Protein AF-A0A932MWQ6-F1 (afdb_monomer_lite)

Sequence (132 aa):
MLLFFGTRSKGADVENLLRYGAKAPSAIFEAGQTWRLFAANLLHRDPLHLAFNMLFLVNVGGTLENAYRTRDFLLIIVASALSTTLLSALMSDAPSVGASGIVLGLFGAASLFGQKYKDILPNRLKRYLLWV

pLDDT: mean 88.17, std 15.32, range [32.69, 98.38]

Structure (mmCIF, N/CA/C/O backbone):
data_AF-A0A932MWQ6-F1
#
_entry.id   AF-A0A932MWQ6-F1
#
loop_
_atom_site.group_PDB
_atom_site.id
_atom_site.type_symbol
_atom_site.label_atom_id
_atom_site.label_alt_id
_atom_site.label_comp_id
_atom_site.label_asym_id
_atom_site.label_entity_id
_atom_site.label_seq_id
_atom_site.pdbx_PDB_ins_code
_atom_site.Cartn_x
_atom_site.Cartn_y
_atom_site.Cartn_z
_atom_site.occupancy
_atom_site.B_iso_or_equiv
_atom_site.auth_seq_id
_atom_site.auth_comp_id
_atom_site.auth_asym_id
_atom_site.auth_atom_id
_atom_site.pdbx_PDB_model_num
ATOM 1 N N . MET A 1 1 ? -1.371 -17.337 -4.913 1.00 32.69 1 MET A N 1
ATOM 2 C CA . MET A 1 1 ? 0.004 -17.565 -5.405 1.00 32.69 1 MET A CA 1
ATOM 3 C C . MET A 1 1 ? 0.850 -16.378 -4.966 1.00 32.69 1 MET A C 1
ATOM 5 O O . MET A 1 1 ? 0.763 -15.327 -5.580 1.00 32.69 1 MET A O 1
ATOM 9 N N . LEU A 1 2 ? 1.551 -16.500 -3.835 1.00 35.81 2 LEU A N 1
ATOM 10 C CA . LEU A 1 2 ? 2.475 -15.480 -3.324 1.00 35.81 2 LEU A CA 1
ATOM 11 C C . LEU A 1 2 ? 3.882 -15.921 -3.733 1.00 35.81 2 LEU A C 1
ATOM 13 O O . LEU A 1 2 ? 4.340 -16.974 -3.294 1.00 35.81 2 LEU A O 1
ATOM 17 N N . LEU A 1 3 ? 4.520 -15.177 -4.634 1.00 42.28 3 LEU A N 1
ATOM 18 C CA . LEU A 1 3 ? 5.858 -15.493 -5.127 1.00 42.28 3 LEU A CA 1
ATOM 19 C C . LEU A 1 3 ? 6.896 -14.748 -4.283 1.00 42.28 3 LEU A C 1
ATOM 21 O O . LEU A 1 3 ? 6.940 -13.520 -4.292 1.00 42.28 3 LEU A O 1
ATOM 25 N N . PHE A 1 4 ? 7.710 -15.507 -3.552 1.00 48.72 4 PHE A N 1
ATOM 26 C CA . PHE A 1 4 ? 8.919 -15.031 -2.885 1.00 48.72 4 PHE A CA 1
ATOM 27 C C . PHE A 1 4 ? 10.122 -15.329 -3.771 1.00 48.72 4 PHE A C 1
ATOM 29 O O . PHE A 1 4 ? 10.242 -16.457 -4.245 1.00 48.72 4 PHE A O 1
ATOM 36 N N . PHE A 1 5 ? 11.056 -14.388 -3.902 1.00 53.12 5 PHE A N 1
ATOM 37 C CA . PHE A 1 5 ? 12.391 -14.694 -4.411 1.00 53.12 5 PHE A CA 1
ATOM 38 C C . PHE A 1 5 ? 13.430 -13.940 -3.594 1.00 53.12 5 PHE A C 1
ATOM 40 O O . PHE A 1 5 ? 13.434 -12.716 -3.546 1.00 53.12 5 PHE A O 1
ATOM 47 N N . GLY A 1 6 ? 14.268 -14.701 -2.899 1.00 40.75 6 GLY A N 1
ATOM 48 C CA . GLY A 1 6 ? 15.483 -14.213 -2.277 1.00 40.75 6 GLY A CA 1
ATOM 49 C C . GLY A 1 6 ? 16.669 -15.003 -2.816 1.00 40.75 6 GLY A C 1
ATOM 50 O O . GLY A 1 6 ? 16.567 -16.216 -2.981 1.00 40.75 6 GLY A O 1
ATOM 51 N N . THR A 1 7 ? 17.774 -14.276 -2.999 1.00 51.28 7 THR A N 1
ATOM 52 C CA . THR A 1 7 ? 19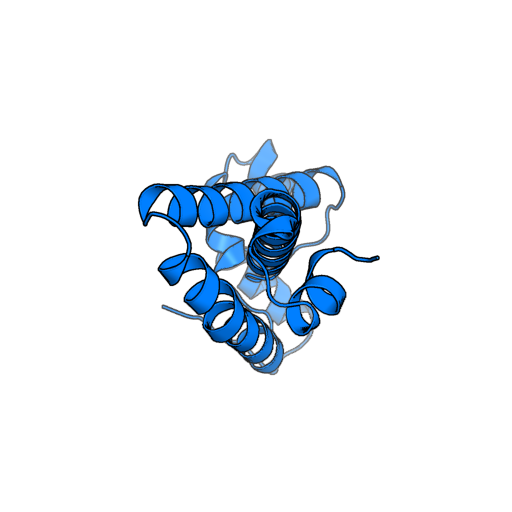.165 -14.716 -3.215 1.00 51.28 7 THR A CA 1
ATOM 53 C C . THR A 1 7 ? 19.609 -15.033 -4.654 1.00 51.28 7 THR A C 1
ATOM 55 O O . THR A 1 7 ? 20.082 -16.122 -4.960 1.00 51.28 7 THR A O 1
ATOM 58 N N . ARG A 1 8 ? 19.627 -14.018 -5.533 1.00 46.69 8 ARG A N 1
ATOM 59 C CA . ARG A 1 8 ? 20.681 -13.841 -6.563 1.00 46.69 8 ARG A CA 1
ATOM 60 C C . ARG A 1 8 ? 20.821 -12.352 -6.913 1.00 46.69 8 ARG A C 1
ATOM 62 O O . ARG A 1 8 ? 20.163 -11.531 -6.298 1.00 46.69 8 ARG A O 1
ATOM 69 N N . SER A 1 9 ? 21.798 -11.977 -7.746 1.00 51.03 9 SER A N 1
ATOM 70 C CA . SER A 1 9 ? 22.243 -10.578 -7.921 1.00 51.03 9 SER A CA 1
ATOM 71 C C . SER A 1 9 ? 21.081 -9.575 -8.048 1.00 51.03 9 SER A C 1
ATOM 73 O O . SER A 1 9 ? 20.079 -9.863 -8.699 1.00 51.03 9 SER A O 1
ATOM 75 N N . LYS A 1 10 ? 21.235 -8.369 -7.473 1.00 57.12 10 LYS A N 1
ATOM 76 C CA . LYS A 1 10 ? 20.199 -7.310 -7.470 1.00 57.12 10 LYS A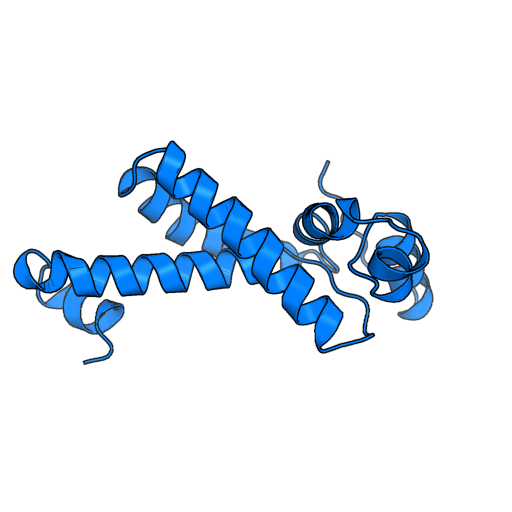 CA 1
ATOM 77 C C . LYS A 1 10 ? 19.540 -7.071 -8.842 1.00 57.12 10 LYS A C 1
ATOM 79 O O . LYS A 1 10 ? 18.384 -6.674 -8.882 1.00 57.12 10 LYS A O 1
ATOM 84 N N . GLY A 1 11 ? 20.259 -7.300 -9.947 1.00 57.84 11 GLY A N 1
ATOM 85 C CA . GLY A 1 11 ? 19.725 -7.175 -11.308 1.00 57.84 11 GLY A CA 1
ATOM 86 C C . GLY A 1 11 ? 18.754 -8.293 -11.710 1.00 57.84 11 GLY A C 1
ATOM 87 O O . GLY A 1 11 ? 17.701 -7.999 -12.267 1.00 57.84 11 GLY A O 1
ATOM 88 N N . ALA A 1 12 ? 19.057 -9.553 -11.378 1.00 60.59 12 ALA A N 1
ATOM 89 C CA . ALA A 1 12 ? 18.209 -10.699 -11.723 1.00 60.59 12 ALA A CA 1
ATOM 90 C C . ALA A 1 12 ? 16.870 -10.684 -10.961 1.00 60.59 12 ALA A C 1
ATOM 92 O O . ALA A 1 12 ? 15.832 -11.066 -11.502 1.00 60.59 12 ALA A O 1
ATOM 93 N N . ASP A 1 13 ? 16.875 -10.198 -9.718 1.00 77.69 13 ASP A N 1
ATOM 94 C CA . ASP A 1 13 ? 15.656 -10.092 -8.911 1.00 77.69 13 ASP A CA 1
ATOM 95 C C . ASP A 1 13 ? 14.697 -9.025 -9.465 1.00 77.69 13 ASP A C 1
ATOM 97 O O . ASP A 1 13 ? 13.490 -9.256 -9.539 1.00 77.69 13 ASP A O 1
ATOM 101 N N . VAL A 1 14 ? 15.212 -7.881 -9.932 1.00 81.56 14 VAL A N 1
ATOM 102 C CA . VAL A 1 14 ? 14.382 -6.822 -10.536 1.00 81.56 14 VAL A CA 1
ATOM 103 C C . VAL A 1 14 ? 13.745 -7.291 -11.844 1.00 81.56 14 VAL A C 1
ATOM 105 O O . VAL A 1 14 ? 12.556 -7.057 -12.058 1.00 81.56 14 VAL A O 1
ATOM 108 N N . GLU A 1 15 ? 14.495 -7.991 -12.695 1.00 88.44 15 GLU A N 1
ATOM 109 C CA . GLU A 1 15 ? 13.973 -8.535 -13.953 1.00 88.44 15 GLU A CA 1
ATOM 110 C C . GLU A 1 15 ? 12.836 -9.539 -13.714 1.00 88.44 15 GLU A C 1
ATOM 112 O O . GLU A 1 15 ? 11.777 -9.453 -14.341 1.00 88.44 15 GLU A O 1
ATOM 117 N N . ASN A 1 16 ? 13.001 -10.434 -12.736 1.00 90.25 16 ASN A N 1
ATOM 118 C CA . ASN A 1 16 ? 11.948 -11.364 -12.336 1.00 90.25 16 ASN A CA 1
ATOM 119 C C . ASN A 1 16 ? 10.699 -10.628 -11.832 1.00 90.25 16 ASN A C 1
ATOM 121 O O . ASN A 1 16 ? 9.586 -10.936 -12.260 1.00 90.25 16 ASN A O 1
ATOM 125 N N . LEU A 1 17 ? 10.854 -9.622 -10.967 1.00 90.50 17 LEU A N 1
ATOM 126 C CA . LEU A 1 17 ? 9.725 -8.826 -10.474 1.00 90.50 17 LEU A CA 1
ATOM 127 C C . LEU A 1 17 ? 8.995 -8.108 -11.620 1.00 90.50 17 LEU A C 1
ATOM 129 O O . LEU A 1 17 ? 7.763 -8.119 -11.671 1.00 90.50 17 LEU A O 1
ATOM 133 N N . LEU A 1 18 ? 9.730 -7.539 -12.579 1.00 93.50 18 LEU A N 1
ATOM 134 C CA . LEU A 1 18 ? 9.154 -6.924 -13.777 1.00 93.50 18 LEU A CA 1
ATOM 135 C C . LEU A 1 18 ? 8.381 -7.938 -14.625 1.00 93.50 18 LEU A C 1
ATOM 137 O O . LEU A 1 18 ? 7.266 -7.635 -15.062 1.00 93.50 18 LEU A O 1
ATOM 141 N N . ARG A 1 19 ? 8.914 -9.151 -14.800 1.00 93.25 19 ARG A N 1
ATOM 142 C CA . ARG A 1 19 ? 8.236 -10.247 -15.504 1.00 93.25 19 ARG A CA 1
ATOM 143 C C . ARG A 1 19 ? 6.931 -10.658 -14.820 1.00 93.25 19 ARG A C 1
ATOM 145 O O . ARG A 1 19 ? 5.952 -10.924 -15.510 1.00 93.25 19 ARG A O 1
ATOM 152 N N . TYR A 1 20 ? 6.896 -10.673 -13.488 1.00 91.94 20 TYR A N 1
ATOM 153 C CA . TYR A 1 20 ? 5.721 -11.097 -12.718 1.00 91.94 20 TYR A CA 1
ATOM 154 C C . TYR A 1 20 ? 4.668 -10.010 -12.492 1.00 91.94 20 TYR A C 1
ATOM 156 O O . TYR A 1 20 ? 3.596 -10.318 -11.975 1.00 91.94 20 TYR A O 1
ATOM 164 N N . GLY A 1 21 ? 4.931 -8.762 -12.884 1.00 95.50 21 GLY A N 1
ATOM 165 C CA . GLY A 1 21 ? 3.927 -7.699 -12.796 1.00 95.50 21 GLY A CA 1
ATOM 166 C C . GLY A 1 21 ? 4.232 -6.569 -11.829 1.00 95.50 21 GLY A C 1
ATOM 167 O O . GLY A 1 21 ? 3.303 -5.879 -11.418 1.00 95.50 21 GLY A O 1
ATOM 168 N N . ALA A 1 22 ? 5.498 -6.356 -11.465 1.00 96.56 22 ALA A N 1
ATOM 169 C CA . ALA A 1 22 ? 5.889 -5.165 -10.720 1.00 96.56 22 ALA A CA 1
ATOM 170 C C . ALA A 1 22 ? 5.414 -3.886 -11.418 1.00 96.56 22 ALA A C 1
ATOM 172 O O . ALA A 1 22 ? 5.280 -3.839 -12.649 1.00 96.56 22 ALA A O 1
ATOM 173 N N . LYS A 1 23 ? 5.191 -2.833 -10.629 1.00 96.25 23 LYS A N 1
ATOM 174 C CA . LYS A 1 23 ? 4.889 -1.509 -11.164 1.00 96.25 23 LYS A CA 1
ATOM 175 C C . LYS A 1 23 ? 6.052 -1.086 -12.052 1.00 96.25 23 LYS A C 1
ATOM 177 O O . LYS A 1 23 ? 7.196 -1.127 -11.611 1.00 96.25 23 LYS A O 1
ATOM 182 N N . ALA A 1 24 ? 5.748 -0.669 -13.275 1.00 96.88 24 ALA A N 1
ATOM 183 C CA . ALA A 1 24 ? 6.712 -0.155 -14.239 1.00 96.88 24 ALA A CA 1
ATOM 184 C C . ALA A 1 24 ? 6.003 0.889 -15.119 1.00 96.88 24 ALA A C 1
ATOM 186 O O . ALA A 1 24 ? 5.081 0.501 -15.842 1.00 96.88 24 ALA A O 1
ATOM 187 N N . PRO A 1 25 ? 6.361 2.187 -15.044 1.00 96.25 25 PRO A N 1
ATOM 188 C CA . PRO A 1 25 ? 5.603 3.243 -15.722 1.00 96.25 25 PRO A CA 1
ATOM 189 C C . PRO A 1 25 ? 5.502 3.080 -17.236 1.00 96.25 25 PRO A C 1
ATOM 191 O O . PRO A 1 25 ? 4.392 3.131 -17.755 1.00 96.25 25 PRO A O 1
ATOM 194 N N . SER A 1 26 ? 6.599 2.769 -17.934 1.00 96.25 26 SER A N 1
ATOM 195 C CA . SER A 1 26 ? 6.566 2.526 -19.386 1.00 96.25 26 SER A CA 1
ATOM 196 C C . SER A 1 26 ? 5.648 1.354 -19.752 1.00 96.25 26 SER A C 1
ATOM 198 O O . SER A 1 26 ? 4.814 1.456 -20.648 1.00 96.25 26 SER A O 1
ATOM 200 N N . ALA A 1 27 ? 5.694 0.253 -18.994 1.00 96.94 27 ALA A N 1
ATOM 201 C CA . ALA A 1 27 ? 4.790 -0.873 -19.221 1.00 96.94 27 ALA A CA 1
ATOM 202 C C . ALA A 1 27 ? 3.314 -0.492 -18.998 1.00 96.94 27 ALA A C 1
ATOM 204 O O . ALA A 1 27 ? 2.442 -0.968 -19.721 1.00 96.94 27 ALA A O 1
ATOM 205 N N . ILE A 1 28 ? 3.025 0.355 -18.005 1.00 97.81 28 ILE A N 1
ATOM 206 C CA . ILE A 1 28 ? 1.663 0.794 -17.676 1.00 97.81 28 ILE A CA 1
ATOM 207 C C . ILE A 1 28 ? 1.131 1.777 -18.723 1.00 97.81 28 ILE A C 1
ATOM 209 O O . ILE A 1 28 ? 0.031 1.571 -19.232 1.00 97.81 28 ILE A O 1
ATOM 213 N N . PHE A 1 29 ? 1.887 2.833 -19.025 1.00 97.81 29 PHE A N 1
ATOM 214 C CA . PHE A 1 29 ? 1.414 3.968 -19.818 1.00 97.81 29 PHE A CA 1
ATOM 215 C C . PHE A 1 29 ? 1.661 3.808 -21.320 1.00 97.81 29 PHE A C 1
ATOM 217 O O . PHE A 1 29 ? 0.807 4.203 -22.105 1.00 97.81 29 PHE A O 1
ATOM 224 N N . GLU A 1 30 ? 2.778 3.202 -21.730 1.00 97.06 30 GLU A N 1
ATOM 225 C CA . GLU A 1 30 ? 3.119 3.034 -23.152 1.00 97.06 30 GLU A CA 1
ATOM 226 C C . GLU A 1 30 ? 2.636 1.683 -23.686 1.00 97.06 30 GLU A C 1
ATOM 228 O O . GLU A 1 30 ? 2.026 1.611 -24.748 1.00 97.06 30 GLU A O 1
ATOM 233 N N . ALA A 1 31 ? 2.856 0.602 -22.929 1.00 97.12 31 ALA A N 1
ATOM 234 C CA . ALA A 1 31 ? 2.444 -0.746 -23.334 1.00 97.12 31 ALA A CA 1
ATOM 235 C C . ALA A 1 31 ? 1.028 -1.135 -22.859 1.00 97.12 31 ALA A C 1
ATOM 237 O O . ALA A 1 31 ? 0.594 -2.266 -23.085 1.00 97.12 31 ALA A O 1
ATOM 238 N N . GLY A 1 32 ? 0.316 -0.236 -22.169 1.00 97.12 32 GLY A N 1
ATOM 239 C CA . GLY A 1 32 ? -1.071 -0.444 -21.735 1.00 97.12 32 GLY A CA 1
ATOM 240 C C . GLY A 1 32 ? -1.270 -1.542 -20.681 1.00 97.12 32 GLY A C 1
ATOM 241 O O . GLY A 1 32 ? -2.386 -2.032 -20.505 1.00 97.12 32 GLY A O 1
ATOM 242 N N . GLN A 1 33 ? -0.223 -1.958 -19.959 1.00 97.94 33 GLN A N 1
ATOM 243 C CA . GLN A 1 33 ? -0.275 -3.040 -18.965 1.00 97.94 33 GLN A CA 1
ATOM 244 C C . GLN A 1 33 ? -0.854 -2.564 -17.620 1.00 97.94 33 GLN A C 1
ATOM 246 O O . GLN A 1 33 ? -0.233 -2.699 -16.564 1.00 97.94 33 GLN A O 1
ATOM 251 N N . THR A 1 34 ? -2.068 -2.013 -17.645 1.00 97.56 34 THR A N 1
ATOM 252 C CA . THR A 1 34 ? -2.754 -1.421 -16.479 1.00 97.56 34 THR A CA 1
ATOM 253 C C . THR A 1 34 ? -3.030 -2.422 -15.356 1.00 97.56 34 THR A C 1
ATOM 255 O O . THR A 1 34 ? -3.117 -2.033 -14.194 1.00 97.56 34 THR A O 1
ATOM 258 N N . TRP A 1 35 ? -3.069 -3.724 -15.653 1.00 97.38 35 TRP A N 1
ATOM 259 C CA . TRP A 1 35 ? -3.175 -4.795 -14.655 1.00 97.38 35 TRP A CA 1
ATOM 260 C C . TRP A 1 35 ? -2.030 -4.775 -13.624 1.00 97.38 35 TRP A C 1
ATOM 262 O O . TRP A 1 35 ? -2.217 -5.228 -12.492 1.00 97.38 35 TRP A O 1
ATOM 272 N N . ARG A 1 36 ? -0.872 -4.184 -13.960 1.00 97.50 36 ARG A N 1
ATOM 273 C CA . ARG A 1 36 ? 0.248 -3.967 -13.025 1.00 97.50 36 ARG A CA 1
ATOM 274 C C . ARG A 1 36 ? -0.116 -3.055 -11.858 1.00 97.50 36 ARG A C 1
ATOM 276 O O . ARG A 1 36 ? 0.467 -3.206 -10.789 1.00 97.50 36 ARG A O 1
ATOM 283 N N . LEU A 1 37 ? -1.107 -2.170 -12.024 1.00 97.25 37 LEU A N 1
ATOM 284 C CA . LEU A 1 37 ? -1.624 -1.320 -10.943 1.00 97.25 37 LEU A CA 1
ATOM 285 C C . LEU A 1 37 ? -2.187 -2.146 -9.781 1.00 97.25 37 LEU A C 1
ATOM 287 O O . LEU A 1 37 ? -2.162 -1.691 -8.644 1.00 97.25 37 LEU A O 1
ATOM 291 N N . PHE A 1 38 ? -2.646 -3.371 -10.052 1.00 96.94 38 PHE A N 1
ATOM 292 C CA . PHE A 1 38 ? -3.110 -4.307 -9.031 1.00 96.94 38 PHE A CA 1
ATOM 293 C C . PHE A 1 38 ? -2.072 -5.389 -8.736 1.00 96.94 38 PHE A C 1
ATOM 295 O O . PHE A 1 38 ? -1.757 -5.618 -7.570 1.00 96.94 38 PHE A O 1
ATOM 302 N N . ALA A 1 39 ? -1.494 -6.016 -9.766 1.00 96.38 39 ALA A N 1
ATOM 303 C CA . ALA A 1 39 ? -0.570 -7.140 -9.598 1.00 96.38 39 ALA A CA 1
ATOM 304 C C . ALA A 1 39 ? 0.661 -6.787 -8.746 1.00 96.38 39 ALA A C 1
ATOM 306 O O . ALA A 1 39 ? 1.075 -7.591 -7.910 1.00 96.38 39 ALA A O 1
ATOM 307 N N . ALA A 1 40 ? 1.195 -5.567 -8.878 1.00 96.44 40 ALA A N 1
ATOM 308 C CA . ALA A 1 40 ? 2.350 -5.112 -8.106 1.00 96.44 40 ALA A CA 1
ATOM 309 C C . ALA A 1 40 ? 2.121 -5.158 -6.584 1.00 96.44 40 ALA A C 1
ATOM 311 O O . ALA A 1 40 ? 3.064 -5.414 -5.835 1.00 96.44 40 ALA A O 1
ATOM 312 N N . ASN A 1 41 ? 0.875 -4.978 -6.128 1.00 96.94 41 ASN A N 1
ATOM 313 C CA . ASN A 1 41 ? 0.516 -5.008 -4.706 1.00 96.94 41 ASN A CA 1
ATOM 314 C C . ASN A 1 41 ? 0.588 -6.422 -4.102 1.00 96.94 41 ASN A C 1
ATOM 316 O O . ASN A 1 41 ? 0.671 -6.571 -2.885 1.00 96.94 41 ASN A O 1
ATOM 320 N N . LEU A 1 42 ? 0.558 -7.465 -4.937 1.00 95.62 42 LEU A N 1
ATOM 321 C CA . LEU A 1 42 ? 0.617 -8.866 -4.503 1.00 95.62 42 LEU A CA 1
ATOM 322 C C . LEU A 1 42 ? 2.054 -9.408 -4.461 1.00 95.62 42 LEU A C 1
ATOM 324 O O . LEU A 1 42 ? 2.328 -10.409 -3.796 1.00 95.62 42 LEU A O 1
ATOM 328 N N . LEU A 1 43 ? 2.977 -8.750 -5.160 1.00 94.81 43 LEU A N 1
ATOM 329 C CA . LEU A 1 43 ? 4.383 -9.135 -5.227 1.00 94.81 43 LEU A CA 1
ATOM 330 C C . LEU A 1 43 ? 5.165 -8.554 -4.054 1.00 94.81 43 LEU A C 1
ATOM 332 O O . LEU A 1 43 ? 4.890 -7.449 -3.601 1.00 94.81 43 LEU A O 1
ATOM 336 N N . HIS A 1 44 ? 6.172 -9.280 -3.577 1.00 92.44 44 HIS A N 1
ATOM 337 C CA . HIS A 1 44 ? 7.055 -8.811 -2.514 1.00 92.44 44 HIS A CA 1
ATOM 338 C C . HIS A 1 44 ? 8.500 -9.143 -2.864 1.00 92.44 44 HIS A C 1
ATOM 340 O O . HIS A 1 44 ? 8.803 -10.225 -3.356 1.00 92.44 44 HIS A O 1
ATOM 346 N N . ARG A 1 45 ? 9.394 -8.184 -2.615 1.00 88.31 45 ARG A N 1
ATOM 347 C CA . ARG A 1 45 ? 10.814 -8.294 -2.972 1.00 88.31 45 ARG A CA 1
ATOM 348 C C . ARG A 1 45 ? 11.591 -9.298 -2.109 1.00 88.31 45 ARG A C 1
ATOM 350 O O . ARG A 1 45 ? 12.626 -9.775 -2.538 1.00 88.31 45 ARG A O 1
ATOM 357 N N . ASP A 1 46 ? 11.133 -9.555 -0.883 1.00 88.31 46 ASP A N 1
ATOM 358 C CA . ASP A 1 46 ? 11.803 -10.429 0.080 1.00 88.31 46 ASP A CA 1
ATOM 359 C C . ASP A 1 46 ? 10.813 -10.908 1.170 1.00 88.31 46 ASP A C 1
ATOM 361 O O . ASP A 1 46 ? 9.742 -10.303 1.337 1.00 88.31 46 ASP A O 1
ATOM 365 N N . PRO A 1 47 ? 11.131 -11.987 1.917 1.00 90.19 47 PRO A N 1
ATOM 366 C CA . PRO A 1 47 ? 10.228 -12.520 2.934 1.00 90.19 47 PRO A CA 1
ATOM 367 C C . PRO A 1 47 ? 9.935 -11.580 4.103 1.00 90.19 47 PRO A C 1
ATOM 369 O O . PRO A 1 47 ? 8.820 -11.587 4.622 1.00 90.19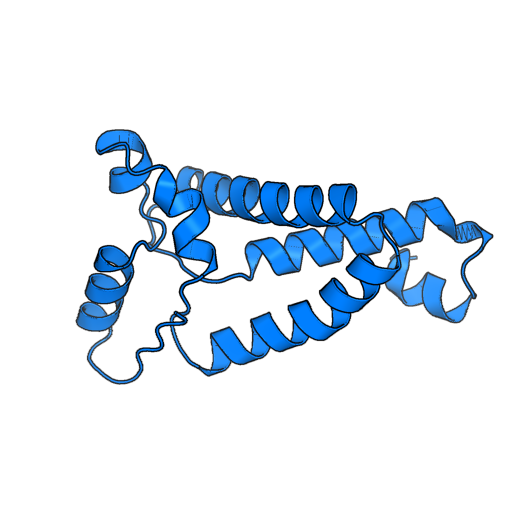 47 PRO A O 1
ATOM 372 N N . LEU A 1 48 ? 10.904 -10.756 4.507 1.00 91.44 48 LEU A N 1
ATOM 373 C CA . LEU A 1 48 ? 10.731 -9.814 5.610 1.00 91.44 48 LEU A CA 1
ATOM 374 C C . LEU A 1 48 ? 9.750 -8.702 5.213 1.00 91.44 48 LEU A C 1
ATOM 376 O O . LEU A 1 48 ? 8.866 -8.343 5.988 1.00 91.44 48 LEU A O 1
ATOM 380 N N . HIS A 1 49 ? 9.848 -8.210 3.978 1.00 91.06 49 HIS A N 1
ATOM 381 C CA . HIS A 1 49 ? 8.918 -7.240 3.417 1.00 91.06 49 HIS A CA 1
ATOM 382 C C . HIS A 1 49 ? 7.485 -7.787 3.372 1.00 91.06 49 HIS A C 1
ATOM 384 O O . HIS A 1 49 ? 6.550 -7.067 3.727 1.00 91.06 49 HIS A O 1
ATOM 390 N N . LEU A 1 50 ? 7.289 -9.056 2.994 1.00 94.50 50 LEU A N 1
ATOM 391 C CA . LEU A 1 50 ? 5.968 -9.684 3.091 1.00 94.50 50 LEU A CA 1
ATOM 392 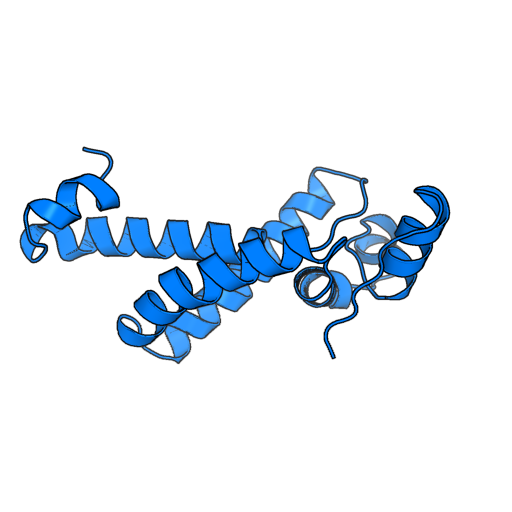C C . LEU A 1 50 ? 5.503 -9.789 4.546 1.00 94.50 50 LEU A C 1
ATOM 394 O O . LEU A 1 50 ? 4.371 -9.412 4.841 1.00 94.50 50 LEU A O 1
ATOM 398 N N . ALA A 1 51 ? 6.357 -10.283 5.445 1.00 96.31 51 ALA A N 1
ATOM 399 C CA . ALA A 1 51 ? 6.004 -10.489 6.846 1.00 96.31 51 ALA A CA 1
ATOM 400 C C . ALA A 1 51 ? 5.513 -9.193 7.506 1.00 96.31 51 ALA A C 1
ATOM 402 O O . ALA A 1 51 ? 4.474 -9.199 8.163 1.00 96.31 51 ALA A O 1
ATOM 403 N N . PHE A 1 52 ? 6.191 -8.066 7.264 1.00 95.50 52 PHE A N 1
ATOM 404 C CA . PHE A 1 52 ? 5.747 -6.765 7.767 1.00 95.50 52 PHE A CA 1
ATOM 405 C C . PHE A 1 52 ? 4.400 -6.331 7.183 1.00 95.50 52 PHE A C 1
ATOM 407 O O . PHE A 1 52 ? 3.530 -5.900 7.935 1.00 95.50 52 PHE A O 1
ATOM 414 N N . ASN A 1 53 ? 4.181 -6.472 5.873 1.00 96.56 53 ASN A N 1
ATOM 415 C CA . ASN A 1 53 ? 2.888 -6.121 5.278 1.00 96.56 53 ASN A CA 1
ATOM 416 C C . ASN A 1 53 ? 1.753 -6.984 5.839 1.00 96.56 53 ASN A C 1
ATOM 418 O O . ASN A 1 53 ? 0.702 -6.460 6.199 1.00 96.56 53 ASN A O 1
ATOM 422 N N . MET A 1 54 ? 1.978 -8.292 5.972 1.00 97.50 54 MET A N 1
ATOM 423 C CA . MET A 1 54 ? 0.986 -9.215 6.523 1.00 97.50 54 MET A CA 1
ATOM 424 C C . MET A 1 54 ? 0.700 -8.938 7.999 1.00 97.50 54 MET A C 1
ATOM 426 O O . MET A 1 54 ? -0.457 -8.990 8.404 1.00 97.50 54 MET A O 1
ATOM 430 N N . LEU A 1 55 ? 1.712 -8.560 8.787 1.00 97.31 55 LEU A N 1
ATOM 431 C CA . LEU A 1 55 ? 1.520 -8.134 10.171 1.00 97.31 55 LEU A CA 1
ATOM 432 C C . LEU A 1 55 ? 0.516 -6.974 10.256 1.00 97.31 55 LEU A C 1
ATOM 434 O O . LEU A 1 55 ? -0.435 -7.043 11.035 1.00 97.31 55 LEU A O 1
ATOM 438 N N . PHE A 1 56 ? 0.682 -5.930 9.441 1.00 96.31 56 PHE A N 1
ATOM 439 C CA . PHE A 1 56 ? -0.238 -4.791 9.455 1.00 96.31 56 PHE A CA 1
ATOM 440 C C . PHE A 1 56 ? -1.602 -5.113 8.839 1.00 96.31 56 PHE A C 1
ATOM 442 O O . PHE A 1 56 ? -2.617 -4.669 9.372 1.00 96.31 56 PHE A O 1
ATOM 449 N N . LEU A 1 57 ? -1.658 -5.908 7.768 1.00 96.38 57 LEU A N 1
ATOM 450 C CA . LEU A 1 57 ? -2.924 -6.331 7.163 1.00 96.38 57 LEU A CA 1
ATOM 451 C C . LEU A 1 57 ? -3.771 -7.158 8.138 1.00 96.38 57 LEU A C 1
ATOM 453 O O . LEU A 1 57 ? -4.961 -6.897 8.271 1.00 96.38 57 LEU A O 1
ATOM 457 N N . VAL A 1 58 ? -3.170 -8.099 8.868 1.00 96.75 58 VAL A N 1
ATOM 458 C CA . VAL A 1 58 ? -3.895 -8.914 9.854 1.00 96.75 58 VAL A CA 1
ATOM 459 C C . VAL A 1 58 ? -4.370 -8.060 11.028 1.00 96.75 58 VAL A C 1
ATOM 461 O O . VAL A 1 58 ? -5.534 -8.136 11.407 1.00 96.75 58 VAL A O 1
ATOM 464 N N . ASN A 1 59 ? -3.501 -7.217 11.591 1.00 95.25 59 ASN A N 1
ATOM 465 C CA . ASN A 1 59 ? -3.850 -6.446 12.785 1.00 95.25 59 ASN A CA 1
ATOM 466 C C . ASN A 1 59 ? -4.763 -5.252 12.465 1.00 95.25 59 ASN A C 1
ATOM 468 O O . ASN A 1 59 ? -5.862 -5.136 13.007 1.00 95.25 59 ASN A O 1
ATOM 472 N N . VAL A 1 60 ? -4.327 -4.355 11.578 1.00 94.81 60 VAL A N 1
ATOM 473 C CA . VAL A 1 60 ? -5.070 -3.129 11.241 1.00 94.81 60 VAL A CA 1
ATOM 474 C C . VAL A 1 60 ? -6.206 -3.447 10.280 1.00 94.81 60 VAL A C 1
ATOM 476 O O . VAL A 1 60 ? -7.338 -3.033 10.517 1.00 94.81 60 VAL A O 1
ATOM 479 N N . GLY A 1 61 ? -5.926 -4.215 9.224 1.00 95.94 61 GLY A N 1
ATOM 480 C CA . GLY A 1 61 ? -6.944 -4.617 8.255 1.00 95.94 61 GLY A CA 1
ATOM 481 C C . GLY A 1 61 ? -8.048 -5.447 8.901 1.00 95.94 61 GLY A C 1
ATOM 482 O O . GLY A 1 61 ? -9.208 -5.086 8.753 1.00 95.94 61 GLY A O 1
ATOM 483 N N . GLY A 1 62 ? -7.710 -6.458 9.710 1.00 95.56 62 GLY A N 1
ATOM 484 C CA . GLY A 1 62 ? -8.707 -7.253 10.439 1.00 95.56 62 GLY A CA 1
ATOM 485 C C . GLY A 1 62 ? -9.542 -6.431 11.430 1.00 95.56 62 GLY A C 1
ATOM 486 O O . GLY A 1 62 ? -10.744 -6.651 11.574 1.00 95.56 62 GLY A O 1
ATOM 487 N N . THR A 1 63 ? -8.950 -5.425 12.083 1.00 93.81 63 THR A N 1
ATOM 488 C CA . THR A 1 63 ? -9.715 -4.504 12.945 1.00 93.81 63 THR A CA 1
ATOM 489 C C . THR A 1 63 ? -10.700 -3.663 12.128 1.00 93.81 63 THR A C 1
ATOM 491 O O . THR A 1 63 ? -11.856 -3.510 12.519 1.00 93.81 63 THR A O 1
ATOM 494 N N . LEU A 1 64 ? -10.266 -3.130 10.983 1.00 95.06 64 LEU A N 1
ATOM 495 C CA . LEU A 1 64 ? -11.111 -2.304 10.120 1.00 95.06 64 LEU A CA 1
ATOM 496 C C . LEU A 1 64 ? -12.183 -3.115 9.392 1.00 95.06 64 LEU A C 1
ATOM 498 O O . LEU A 1 64 ? -13.289 -2.614 9.230 1.00 95.06 64 LEU A O 1
ATOM 502 N N . GLU A 1 65 ? -11.901 -4.355 9.005 1.00 96.44 65 GLU A N 1
ATOM 503 C CA . GLU A 1 65 ? -12.883 -5.263 8.409 1.00 96.44 65 GLU A CA 1
ATOM 504 C C . GLU A 1 65 ? -14.058 -5.522 9.361 1.00 96.44 65 GLU A C 1
ATOM 506 O O . GLU A 1 65 ? -15.205 -5.546 8.927 1.00 96.44 65 GLU A O 1
ATOM 511 N N . ASN A 1 66 ? -13.786 -5.627 10.667 1.00 94.31 66 ASN A N 1
ATOM 512 C CA . ASN A 1 66 ? -14.823 -5.752 11.694 1.00 94.31 66 ASN A CA 1
ATOM 513 C C . ASN A 1 66 ? -15.555 -4.428 11.989 1.00 94.31 66 ASN A C 1
ATOM 515 O O . ASN A 1 66 ? -16.696 -4.445 12.447 1.00 94.31 66 ASN A O 1
ATOM 519 N N . ALA A 1 67 ? -14.905 -3.281 11.769 1.00 92.12 67 ALA A N 1
ATOM 520 C CA . ALA A 1 67 ? -15.475 -1.961 12.050 1.00 92.12 67 ALA A CA 1
ATOM 521 C C . ALA A 1 67 ? -16.306 -1.391 10.885 1.00 92.12 67 ALA A C 1
ATOM 523 O O . ALA A 1 67 ? -17.249 -0.629 11.107 1.00 92.12 67 ALA A O 1
ATOM 524 N N . TYR A 1 68 ? -15.948 -1.729 9.647 1.00 93.56 68 TYR A N 1
ATOM 525 C CA . TYR A 1 68 ? -16.600 -1.260 8.428 1.00 93.56 68 TYR A CA 1
ATOM 526 C C . TYR A 1 68 ? -17.530 -2.325 7.846 1.00 93.56 68 TYR A C 1
ATOM 528 O O . TYR A 1 68 ? -17.408 -3.518 8.101 1.00 93.56 68 TYR A O 1
ATOM 536 N N . ARG A 1 69 ? -18.459 -1.903 6.983 1.00 96.75 69 ARG A N 1
ATOM 537 C CA . ARG A 1 69 ? -19.201 -2.855 6.148 1.00 96.75 69 ARG A CA 1
ATOM 538 C C . ARG A 1 69 ? -18.234 -3.457 5.132 1.00 96.75 69 ARG A C 1
ATOM 540 O O . ARG A 1 69 ? -17.400 -2.740 4.584 1.00 96.75 69 ARG A O 1
ATOM 547 N N . THR A 1 70 ? -18.425 -4.726 4.775 1.00 96.19 70 THR A N 1
ATOM 548 C CA . THR A 1 70 ? -17.566 -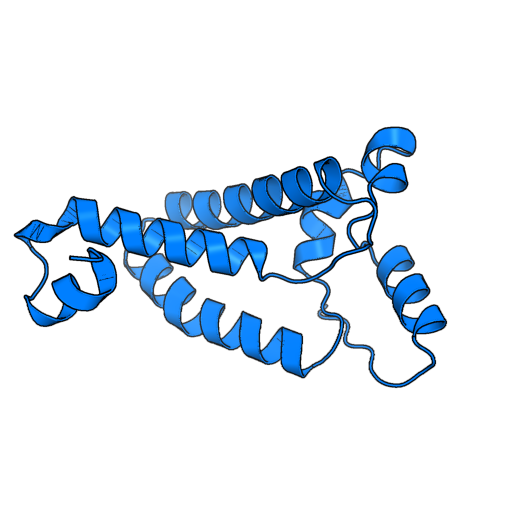5.437 3.809 1.00 96.19 70 THR A CA 1
ATOM 549 C C . THR A 1 70 ? -17.342 -4.652 2.512 1.00 96.19 70 THR A C 1
ATOM 551 O O . THR A 1 70 ? -16.225 -4.585 2.016 1.00 96.19 70 THR A O 1
ATOM 554 N N . ARG A 1 71 ? -18.386 -4.005 1.972 1.00 97.56 71 ARG A N 1
ATOM 555 C CA . ARG A 1 71 ? -18.273 -3.189 0.748 1.00 97.56 71 ARG A CA 1
ATOM 556 C C . ARG A 1 71 ? -17.356 -1.978 0.935 1.00 97.56 71 ARG A C 1
ATOM 558 O O . ARG A 1 71 ? -16.537 -1.712 0.065 1.00 97.56 71 ARG A O 1
ATOM 565 N N . ASP A 1 72 ? -17.470 -1.282 2.062 1.00 96.62 72 ASP A N 1
ATOM 566 C CA . ASP A 1 72 ? -16.670 -0.089 2.356 1.00 96.62 72 ASP A CA 1
ATOM 567 C C . ASP A 1 72 ? -15.204 -0.475 2.589 1.00 96.62 72 ASP A C 1
ATOM 569 O O . ASP A 1 72 ? -14.299 0.171 2.066 1.00 96.62 72 ASP A O 1
ATOM 573 N N . PHE A 1 73 ? -14.968 -1.588 3.292 1.00 97.62 73 PHE A N 1
ATOM 574 C CA . PHE A 1 73 ? -13.629 -2.139 3.481 1.00 97.62 73 PHE A CA 1
ATOM 575 C C . PHE A 1 73 ? -12.975 -2.535 2.149 1.00 97.62 73 PHE A C 1
ATOM 577 O O . PHE A 1 73 ? -11.839 -2.148 1.876 1.00 97.62 73 PHE A O 1
ATOM 584 N N . LEU A 1 74 ? -13.707 -3.227 1.267 1.00 97.81 74 LEU A N 1
ATOM 585 C CA . LEU A 1 74 ? -13.218 -3.564 -0.073 1.00 97.81 74 LEU A CA 1
ATOM 586 C C . LEU A 1 74 ? -12.890 -2.316 -0.901 1.00 97.81 74 LEU A C 1
ATOM 588 O O . LEU A 1 74 ? -11.860 -2.287 -1.575 1.00 97.81 74 LEU A O 1
ATOM 592 N N . LEU A 1 75 ? -13.724 -1.273 -0.830 1.00 98.19 75 LEU A N 1
ATOM 593 C CA . LEU A 1 75 ? -13.453 -0.000 -1.500 1.00 98.19 75 LEU A CA 1
ATOM 594 C C . LEU A 1 75 ? -12.179 0.658 -0.969 1.00 98.19 75 LEU A C 1
ATOM 596 O O . LEU A 1 75 ? -11.384 1.138 -1.773 1.00 98.19 75 LEU A O 1
ATOM 600 N N . ILE A 1 76 ? -11.941 0.633 0.347 1.00 98.06 76 ILE A N 1
ATOM 601 C CA . ILE A 1 76 ? -10.697 1.137 0.945 1.00 98.06 76 ILE A CA 1
ATOM 602 C C . ILE A 1 76 ? -9.493 0.376 0.380 1.00 98.06 76 ILE A C 1
ATOM 604 O O . ILE A 1 76 ? -8.541 1.011 -0.070 1.00 98.06 76 ILE A O 1
ATOM 608 N N . ILE A 1 77 ? -9.537 -0.959 0.339 1.00 98.00 77 ILE A N 1
ATOM 609 C CA . ILE A 1 77 ? -8.441 -1.783 -0.196 1.00 98.00 77 ILE A CA 1
ATOM 610 C C . ILE A 1 77 ? -8.166 -1.452 -1.670 1.00 98.00 77 ILE A C 1
ATOM 612 O O . ILE A 1 77 ? -7.024 -1.163 -2.034 1.00 98.00 77 ILE A O 1
ATOM 616 N N . VAL A 1 78 ? -9.204 -1.453 -2.512 1.00 98.31 78 VAL A N 1
ATOM 617 C CA . VAL A 1 78 ? -9.083 -1.214 -3.960 1.00 98.31 78 VAL A CA 1
ATOM 618 C C . VAL A 1 78 ? -8.609 0.208 -4.251 1.00 98.31 78 VAL A C 1
ATOM 620 O O . VAL A 1 78 ? -7.680 0.393 -5.039 1.00 98.31 78 VAL A O 1
ATOM 623 N N . ALA A 1 79 ? -9.200 1.211 -3.598 1.00 98.38 79 ALA A N 1
ATOM 624 C CA . ALA A 1 79 ? -8.808 2.605 -3.772 1.00 98.38 79 ALA A CA 1
ATOM 625 C C . ALA A 1 79 ? -7.361 2.835 -3.322 1.00 98.38 79 ALA A C 1
ATOM 627 O O . ALA A 1 79 ? -6.612 3.529 -4.008 1.00 98.38 79 ALA A O 1
ATOM 628 N N . SER A 1 80 ? -6.939 2.217 -2.217 1.00 98.25 80 SER A N 1
ATOM 629 C CA . SER A 1 80 ? -5.568 2.337 -1.712 1.00 98.25 80 SER A CA 1
ATOM 630 C C . SER A 1 80 ? -4.566 1.694 -2.668 1.00 98.25 80 SER A C 1
ATOM 632 O O . SER A 1 80 ? -3.583 2.334 -3.034 1.00 98.25 80 SER A O 1
ATOM 634 N N . ALA A 1 81 ? -4.838 0.474 -3.143 1.00 97.88 81 ALA A N 1
ATOM 635 C CA . ALA A 1 81 ? -3.983 -0.224 -4.106 1.00 97.88 81 ALA A CA 1
ATOM 636 C C . ALA A 1 81 ? -3.795 0.595 -5.392 1.00 97.88 81 ALA A C 1
ATOM 638 O O . ALA A 1 81 ? -2.667 0.840 -5.827 1.00 97.88 81 ALA A O 1
ATOM 639 N N . LEU A 1 82 ? -4.908 1.067 -5.964 1.00 98.38 82 LEU A N 1
ATOM 640 C CA . LEU A 1 82 ? -4.917 1.814 -7.216 1.00 98.38 82 LEU A CA 1
ATOM 641 C C . LEU A 1 82 ? -4.243 3.180 -7.069 1.00 98.38 82 LEU A C 1
ATOM 643 O O . LEU A 1 82 ? -3.329 3.489 -7.829 1.00 98.38 82 LEU A O 1
ATOM 647 N N . SER A 1 83 ? -4.670 3.991 -6.097 1.00 98.00 83 SER A N 1
ATOM 648 C CA . SER A 1 83 ? -4.175 5.364 -5.939 1.00 98.00 83 SER A CA 1
ATOM 649 C C . SER A 1 83 ? -2.683 5.404 -5.628 1.00 98.00 83 SER A C 1
ATOM 651 O O . SER A 1 83 ? -1.958 6.178 -6.244 1.00 98.00 83 SER A O 1
ATOM 653 N N . THR A 1 84 ? -2.197 4.542 -4.733 1.00 97.38 84 THR A N 1
ATOM 654 C CA . THR A 1 84 ? -0.780 4.533 -4.346 1.00 97.38 84 THR A CA 1
ATOM 655 C C . THR A 1 84 ? 0.118 4.023 -5.466 1.00 97.38 84 THR A C 1
ATOM 657 O O . THR A 1 84 ? 1.176 4.602 -5.713 1.00 97.38 84 THR A O 1
ATOM 660 N N . THR A 1 85 ? -0.310 2.986 -6.190 1.00 97.19 85 THR A N 1
ATOM 661 C CA . THR A 1 85 ? 0.473 2.426 -7.299 1.00 97.19 85 THR A CA 1
ATOM 662 C C . THR A 1 85 ? 0.480 3.370 -8.499 1.00 97.19 85 THR A C 1
ATOM 664 O O . THR A 1 85 ? 1.532 3.572 -9.104 1.00 97.19 85 THR A O 1
ATOM 667 N N . LEU A 1 86 ? -0.658 4.005 -8.804 1.00 98.06 86 LEU A N 1
ATOM 668 C CA . LEU A 1 86 ? -0.762 5.024 -9.848 1.00 98.06 86 LEU A CA 1
ATOM 669 C C . LEU A 1 86 ? 0.083 6.253 -9.509 1.00 98.06 86 LEU A C 1
ATOM 671 O O . LEU A 1 86 ? 0.896 6.671 -10.326 1.00 98.06 86 LEU A O 1
ATOM 675 N N . LEU A 1 87 ? -0.050 6.797 -8.296 1.00 97.31 87 LEU A N 1
ATOM 676 C CA . LEU A 1 87 ? 0.748 7.939 -7.853 1.00 97.31 87 LEU A CA 1
ATOM 677 C C . LEU A 1 87 ? 2.245 7.609 -7.891 1.00 97.31 87 LEU A C 1
ATOM 679 O O . LEU A 1 87 ? 3.039 8.388 -8.407 1.00 97.31 87 LEU A O 1
ATOM 683 N N . SER A 1 88 ? 2.634 6.418 -7.428 1.00 96.06 88 SER A N 1
ATOM 684 C CA . SER A 1 88 ? 4.022 5.957 -7.516 1.00 96.06 88 SER A CA 1
ATOM 685 C C . SER A 1 88 ? 4.510 5.821 -8.961 1.00 96.06 88 SER A C 1
ATOM 687 O O . SER A 1 88 ? 5.685 6.068 -9.219 1.00 96.06 88 SER A O 1
ATOM 689 N N . ALA A 1 89 ? 3.643 5.433 -9.902 1.00 96.19 89 ALA A N 1
ATOM 690 C CA . ALA A 1 89 ? 3.986 5.351 -11.319 1.00 96.19 89 ALA A CA 1
ATOM 691 C C . ALA A 1 89 ? 4.111 6.729 -11.987 1.00 96.19 89 ALA A C 1
ATOM 693 O O . ALA A 1 89 ? 4.924 6.879 -12.888 1.00 96.19 89 ALA A O 1
ATOM 694 N N . LEU A 1 90 ? 3.347 7.725 -11.531 1.00 97.00 90 LEU A N 1
ATOM 695 C CA . LEU A 1 90 ? 3.430 9.106 -12.018 1.00 97.00 90 LEU A CA 1
ATOM 696 C C . LEU A 1 90 ? 4.638 9.865 -11.454 1.00 97.00 90 LEU A C 1
ATOM 698 O O . LEU A 1 90 ? 5.133 10.788 -12.089 1.00 97.00 90 LEU A O 1
ATOM 702 N N . MET A 1 91 ? 5.091 9.505 -10.250 1.00 95.56 91 MET A N 1
ATOM 703 C CA . MET A 1 91 ? 6.161 10.221 -9.544 1.00 95.56 91 MET A CA 1
ATOM 704 C C . MET A 1 91 ? 7.531 9.540 -9.629 1.00 95.56 91 MET A C 1
ATOM 706 O O . MET A 1 91 ? 8.525 10.131 -9.210 1.00 95.56 91 MET A O 1
ATOM 710 N N . SER A 1 92 ? 7.607 8.286 -10.086 1.00 93.19 92 SER A N 1
ATOM 711 C CA . SER A 1 92 ? 8.861 7.532 -10.092 1.00 93.19 92 SER A CA 1
ATOM 712 C C . SER A 1 92 ? 8.899 6.414 -11.132 1.00 93.19 92 SER A C 1
ATOM 714 O O . SER A 1 92 ? 8.095 5.474 -11.090 1.00 93.19 92 SER A O 1
ATOM 716 N N . ASP A 1 93 ? 9.953 6.452 -11.950 1.00 91.94 93 ASP A N 1
ATOM 717 C CA . ASP A 1 93 ? 10.311 5.420 -12.932 1.00 91.94 93 ASP A CA 1
ATOM 718 C C . ASP A 1 93 ? 10.839 4.125 -12.306 1.00 91.94 93 ASP A C 1
ATOM 720 O O . ASP A 1 93 ? 10.919 3.090 -12.969 1.00 91.94 93 ASP A O 1
ATOM 724 N N . ALA A 1 94 ? 11.176 4.144 -11.013 1.00 91.62 94 ALA A N 1
ATOM 725 C CA . ALA A 1 94 ? 11.725 2.980 -10.335 1.00 91.62 94 ALA A CA 1
ATOM 726 C C . ALA A 1 94 ? 10.678 1.853 -10.237 1.00 91.62 94 ALA A C 1
ATOM 728 O O . ALA A 1 94 ? 9.550 2.104 -9.788 1.00 91.62 94 ALA A O 1
ATOM 729 N N . PRO A 1 95 ? 11.027 0.597 -10.574 1.00 92.81 95 PRO A N 1
ATOM 730 C CA . PRO A 1 95 ? 10.136 -0.530 -10.351 1.00 92.81 95 PRO A CA 1
ATOM 731 C C . PRO A 1 95 ? 9.772 -0.678 -8.871 1.00 92.81 95 PRO A C 1
ATOM 733 O O . PRO A 1 95 ? 10.627 -0.518 -7.998 1.00 92.81 95 PRO A O 1
ATOM 736 N N . SER A 1 96 ? 8.514 -1.003 -8.569 1.00 93.62 96 SER A N 1
ATOM 737 C CA . SER A 1 96 ? 8.091 -1.254 -7.185 1.00 93.62 96 SER A CA 1
ATOM 738 C C . SER A 1 96 ? 7.092 -2.401 -7.061 1.00 93.62 96 SER A C 1
ATOM 740 O O . SER A 1 96 ? 6.399 -2.767 -8.013 1.00 93.62 96 SER A O 1
ATOM 742 N N . VAL A 1 97 ? 7.059 -2.985 -5.863 1.00 96.06 97 VAL A N 1
ATOM 743 C CA . VAL A 1 97 ? 6.173 -4.081 -5.461 1.00 96.06 97 VAL A CA 1
ATOM 744 C C . VAL A 1 97 ? 5.813 -3.937 -3.986 1.00 96.06 97 VAL A C 1
ATOM 746 O O . VAL A 1 97 ? 6.578 -3.336 -3.226 1.00 96.06 97 VAL A O 1
ATOM 749 N N . GLY A 1 98 ? 4.707 -4.544 -3.573 1.00 94.75 98 GLY A N 1
ATOM 750 C CA . GLY A 1 98 ? 4.324 -4.704 -2.171 1.00 94.75 98 GLY A CA 1
ATOM 751 C C . GLY A 1 98 ? 2.955 -4.126 -1.846 1.00 94.75 98 GLY A C 1
ATOM 752 O O . GLY A 1 98 ? 2.494 -3.178 -2.476 1.00 94.75 98 GLY A O 1
ATOM 753 N N . ALA A 1 99 ? 2.336 -4.669 -0.800 1.00 96.88 99 ALA A N 1
ATOM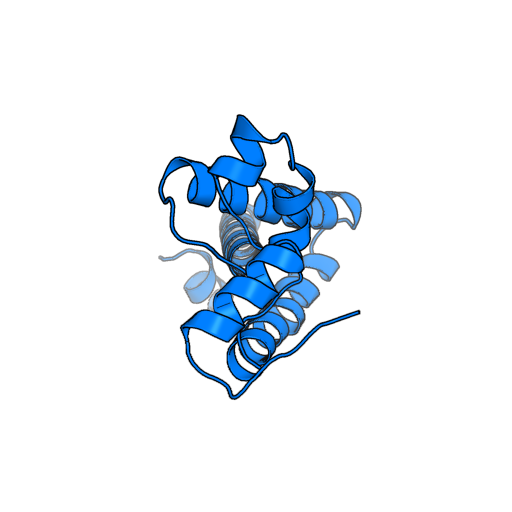 754 C CA . ALA A 1 99 ? 1.036 -4.216 -0.303 1.00 96.88 99 ALA A CA 1
ATOM 755 C C . ALA A 1 99 ? 1.120 -2.960 0.592 1.00 96.88 99 ALA A C 1
ATOM 757 O O . ALA A 1 99 ? 0.127 -2.563 1.199 1.00 96.88 99 ALA A O 1
ATOM 758 N N . SER A 1 100 ? 2.284 -2.314 0.692 1.00 96.81 100 SER A N 1
ATOM 759 C CA . SER A 1 100 ? 2.519 -1.222 1.646 1.00 96.81 100 SER A CA 1
ATOM 760 C C . SER A 1 100 ? 1.669 0.016 1.361 1.00 96.81 100 SER A C 1
ATOM 762 O O . SER A 1 100 ? 1.260 0.704 2.295 1.00 96.81 100 SER A O 1
ATOM 764 N N . GLY A 1 101 ? 1.324 0.264 0.094 1.00 96.75 101 GLY A N 1
ATOM 765 C CA . GLY A 1 101 ? 0.355 1.295 -0.282 1.00 96.75 101 GLY A CA 1
ATOM 766 C C . GLY A 1 101 ? -1.051 1.021 0.267 1.00 96.75 101 GLY A C 1
ATOM 767 O O . GLY A 1 101 ? -1.710 1.928 0.774 1.00 96.75 101 GLY A O 1
ATOM 768 N N . ILE A 1 102 ? -1.481 -0.246 0.264 1.00 98.31 102 ILE A N 1
ATOM 769 C CA . ILE A 1 102 ? -2.740 -0.678 0.889 1.00 98.31 102 ILE A CA 1
ATOM 770 C C . ILE A 1 102 ? -2.670 -0.479 2.404 1.00 98.31 102 ILE A C 1
ATOM 772 O O . ILE A 1 102 ? -3.586 0.094 2.988 1.00 98.31 102 ILE A O 1
ATOM 776 N N . VAL A 1 103 ? -1.570 -0.894 3.038 1.00 98.00 103 VAL A N 1
ATOM 777 C CA . VAL A 1 103 ? -1.356 -0.714 4.484 1.00 98.00 103 VAL A CA 1
ATOM 778 C C . VAL A 1 103 ? -1.423 0.764 4.880 1.00 98.00 103 VAL A C 1
ATOM 780 O O . VAL A 1 103 ? -2.100 1.104 5.849 1.00 98.00 103 VAL A O 1
ATOM 783 N N . LEU A 1 104 ? -0.786 1.659 4.119 1.00 96.62 104 LEU A N 1
ATOM 784 C CA . LEU A 1 104 ? -0.864 3.102 4.355 1.00 96.62 104 LEU A CA 1
ATOM 785 C C . LEU A 1 104 ? -2.305 3.623 4.244 1.00 96.62 104 LEU A C 1
ATOM 787 O O . LEU A 1 104 ? -2.750 4.401 5.087 1.00 96.62 104 LEU A O 1
ATOM 791 N N . GLY A 1 105 ? -3.054 3.161 3.242 1.00 97.19 105 GLY A N 1
ATOM 792 C CA . GLY A 1 105 ? -4.466 3.502 3.088 1.00 97.19 105 GLY A CA 1
ATOM 793 C C . GLY A 1 105 ? -5.340 3.016 4.248 1.00 97.19 105 GLY A C 1
ATOM 794 O O . GLY A 1 105 ? -6.209 3.755 4.711 1.00 97.19 105 GLY A O 1
ATOM 795 N N . LEU A 1 106 ? -5.060 1.829 4.797 1.00 97.31 106 LEU A N 1
ATOM 796 C CA . LEU A 1 106 ? -5.724 1.321 6.001 1.00 97.31 106 LEU A CA 1
ATOM 797 C C . LEU A 1 106 ? -5.428 2.190 7.228 1.00 97.31 106 LEU A C 1
ATOM 799 O O . LEU A 1 106 ? -6.349 2.521 7.972 1.00 97.31 106 LEU A O 1
ATOM 803 N N . PHE A 1 107 ? -4.184 2.631 7.425 1.00 95.88 107 PHE A N 1
ATOM 804 C CA . PHE A 1 107 ? -3.868 3.586 8.494 1.00 95.88 107 PHE A CA 1
ATOM 805 C C . PHE A 1 107 ? -4.603 4.921 8.320 1.00 95.88 107 PHE A C 1
ATOM 807 O O . PHE A 1 107 ? -5.123 5.467 9.296 1.00 95.88 107 PHE A O 1
ATOM 814 N N . GLY A 1 108 ? -4.712 5.419 7.085 1.00 95.50 108 GLY A N 1
ATOM 815 C CA . GLY A 1 108 ? -5.527 6.593 6.769 1.00 95.50 108 GLY A CA 1
ATOM 816 C C . GLY A 1 108 ? -7.000 6.392 7.139 1.00 95.50 108 GLY A C 1
ATOM 817 O O . GLY A 1 108 ? -7.585 7.222 7.835 1.00 95.50 108 GLY A O 1
ATOM 818 N N . ALA A 1 109 ? -7.584 5.255 6.756 1.00 95.75 109 ALA A N 1
ATOM 819 C CA . ALA A 1 109 ? -8.963 4.907 7.090 1.00 95.75 109 ALA A CA 1
ATOM 820 C C . ALA A 1 109 ? -9.192 4.756 8.604 1.00 95.75 109 ALA A C 1
ATOM 822 O O . ALA A 1 109 ? -10.226 5.195 9.112 1.00 95.75 109 ALA A O 1
ATOM 823 N N . ALA A 1 110 ? -8.232 4.185 9.338 1.00 93.44 110 ALA A N 1
ATOM 824 C CA . ALA A 1 110 ? -8.280 4.081 10.795 1.00 93.44 110 ALA A CA 1
ATOM 825 C C . ALA A 1 110 ? -8.246 5.459 11.474 1.00 93.44 110 ALA A C 1
ATOM 827 O O . ALA A 1 110 ? -9.039 5.717 12.379 1.00 93.44 110 ALA A O 1
ATOM 828 N N . SER A 1 111 ? -7.375 6.361 11.011 1.00 91.62 111 SER A N 1
ATOM 829 C CA . SER A 1 111 ? -7.292 7.736 11.518 1.00 91.62 111 SER A CA 1
ATOM 830 C C . SER A 1 111 ? -8.599 8.502 11.286 1.00 91.62 111 SER A C 1
ATOM 832 O O . SER A 1 111 ? -9.158 9.083 12.217 1.00 91.62 111 SER A O 1
ATOM 834 N N . LEU A 1 112 ? -9.154 8.440 10.070 1.00 92.38 112 LEU A N 1
ATOM 835 C CA . LEU A 1 112 ? -10.425 9.098 9.747 1.00 92.38 112 LEU A CA 1
ATOM 836 C C . LEU A 1 112 ? -11.600 8.517 10.543 1.00 92.38 112 LEU A C 1
ATOM 838 O O . LEU A 1 112 ? -12.448 9.272 11.020 1.00 92.38 112 LEU A O 1
ATOM 842 N N . PHE A 1 113 ? -11.635 7.195 10.737 1.00 90.56 113 PHE A N 1
ATOM 843 C CA . PHE A 1 113 ? -12.616 6.551 11.613 1.00 90.56 113 PHE A CA 1
ATOM 844 C C . PHE A 1 113 ? -12.508 7.095 13.040 1.00 90.56 113 PHE A C 1
ATOM 846 O O . PHE A 1 113 ? -13.504 7.509 13.633 1.00 90.56 113 PHE A O 1
ATOM 853 N N . GLY A 1 114 ? -11.283 7.156 13.561 1.00 88.56 114 GLY A N 1
ATOM 854 C CA . GLY A 1 114 ? -10.978 7.711 14.870 1.00 88.56 114 GLY A CA 1
ATOM 855 C C . GLY A 1 114 ? -11.514 9.124 15.061 1.00 88.56 114 GLY A C 1
ATOM 856 O O . GLY A 1 114 ? -12.210 9.403 16.035 1.00 88.56 114 GLY A O 1
ATOM 857 N N . GLN A 1 115 ? -11.239 10.000 14.095 1.00 87.69 115 GLN A N 1
ATOM 858 C CA . GLN A 1 115 ? -11.694 11.390 14.100 1.00 87.69 115 GLN A CA 1
ATOM 859 C C . GLN A 1 115 ? -13.216 11.510 14.023 1.00 87.69 115 GLN A C 1
ATOM 861 O O . GLN A 1 115 ? -13.806 12.303 14.759 1.00 87.69 115 GLN A O 1
ATOM 866 N N . LYS A 1 116 ? -13.862 10.702 13.176 1.00 88.69 116 LYS A N 1
ATOM 867 C CA . LYS A 1 116 ? -15.318 10.716 12.992 1.00 88.69 116 LYS A CA 1
ATOM 868 C C . LYS A 1 116 ? -16.075 10.271 14.244 1.00 88.69 116 LYS A C 1
ATOM 870 O O . LYS A 1 116 ? -17.118 10.837 14.549 1.00 88.69 116 LYS A O 1
ATOM 875 N N . TYR A 1 117 ? -15.557 9.279 14.967 1.00 87.12 117 TYR A N 1
ATOM 876 C CA . TYR A 1 117 ? -16.215 8.695 16.143 1.00 87.12 117 TYR A CA 1
ATOM 877 C C . TYR A 1 117 ? -15.552 9.098 17.467 1.00 87.12 117 TYR A C 1
ATOM 879 O O . TYR A 1 117 ? -15.735 8.434 18.490 1.00 87.12 117 TYR A O 1
ATOM 887 N N . LYS A 1 118 ? -14.802 10.207 17.466 1.00 84.00 118 LYS A N 1
ATOM 888 C CA . LYS A 1 118 ? -14.022 10.698 18.610 1.00 84.00 118 LYS A CA 1
ATOM 889 C C . LYS A 1 118 ? -14.823 10.816 19.907 1.00 84.00 118 LYS A C 1
ATOM 891 O O . LYS A 1 118 ? -14.265 10.587 20.973 1.00 84.00 118 LYS A O 1
ATOM 896 N N . ASP A 1 119 ? -16.112 11.130 19.839 1.00 84.75 119 ASP A N 1
ATOM 897 C CA . ASP A 1 119 ? -16.937 11.363 21.031 1.00 84.75 119 ASP A CA 1
ATOM 898 C C . ASP A 1 119 ? -17.333 10.060 21.741 1.00 84.75 119 ASP A C 1
ATOM 900 O O . ASP A 1 119 ? -17.595 10.060 22.940 1.00 84.75 119 ASP A O 1
ATOM 904 N N . ILE A 1 120 ? -17.302 8.938 21.018 1.00 83.94 120 ILE A N 1
ATOM 905 C CA . ILE A 1 120 ? -17.665 7.604 21.517 1.00 83.94 120 ILE A CA 1
ATOM 906 C C . ILE A 1 120 ? -16.410 6.825 21.951 1.00 83.94 120 ILE A C 1
ATOM 908 O O . ILE A 1 120 ? -16.486 5.868 22.722 1.00 83.94 120 ILE A O 1
ATOM 912 N N . LEU A 1 121 ? -15.228 7.230 21.476 1.00 79.38 121 LEU A N 1
ATOM 913 C CA . LEU A 1 121 ? -13.989 6.512 21.745 1.00 79.38 121 LEU A CA 1
ATOM 914 C C . LEU A 1 121 ? -13.520 6.672 23.201 1.00 79.38 121 LEU A C 1
ATOM 916 O O . LEU A 1 121 ? -13.466 7.791 23.721 1.00 79.38 121 LEU A O 1
ATOM 920 N N . PRO A 1 122 ? -13.065 5.583 23.850 1.00 79.00 122 PRO A N 1
ATOM 921 C CA . PRO A 1 122 ? -12.381 5.659 25.134 1.00 79.00 122 PRO A CA 1
ATOM 922 C C . PRO A 1 122 ? -11.168 6.596 25.069 1.00 79.00 122 PRO A C 1
ATOM 924 O O . PRO A 1 122 ? -10.409 6.577 24.099 1.00 79.00 122 PRO A O 1
ATOM 927 N N . ASN A 1 123 ? -10.907 7.355 26.139 1.00 76.88 123 ASN A N 1
ATOM 928 C CA . ASN A 1 123 ? -9.801 8.327 26.191 1.00 76.88 123 ASN A CA 1
ATOM 929 C C . ASN A 1 123 ? -8.416 7.723 25.875 1.00 76.88 123 ASN A C 1
ATOM 931 O O . ASN A 1 123 ? -7.537 8.427 25.387 1.00 76.88 123 ASN A O 1
ATOM 935 N N . ARG A 1 124 ? -8.222 6.415 26.101 1.00 76.19 124 ARG A N 1
ATOM 936 C CA . ARG A 1 124 ? -6.986 5.703 25.733 1.00 76.19 124 ARG A CA 1
ATOM 937 C C . ARG A 1 124 ? -6.777 5.624 24.217 1.00 76.19 124 ARG A C 1
ATOM 939 O O . ARG A 1 124 ? -5.646 5.731 23.769 1.00 76.19 124 ARG A O 1
ATOM 946 N N . LEU A 1 125 ? -7.850 5.465 23.441 1.00 71.06 125 LEU A N 1
ATOM 947 C CA . LEU A 1 125 ? -7.810 5.338 21.979 1.00 71.06 125 LEU A CA 1
ATOM 948 C C . LEU A 1 125 ? -7.691 6.694 21.280 1.00 71.06 125 LEU A C 1
ATOM 950 O O . LEU A 1 125 ? -7.036 6.786 20.245 1.00 71.06 125 LEU A O 1
ATOM 954 N N . LYS A 1 126 ? -8.246 7.755 21.882 1.00 71.81 126 LYS A N 1
ATOM 955 C CA . LYS A 1 126 ? -8.122 9.134 21.382 1.00 71.81 126 LYS A CA 1
ATOM 956 C C . LYS A 1 126 ? -6.664 9.521 21.122 1.00 71.81 126 LYS A C 1
ATOM 958 O O . LYS A 1 126 ? -6.360 10.035 20.055 1.00 71.81 126 LYS A O 1
ATOM 963 N N . ARG A 1 127 ? -5.762 9.162 22.043 1.00 68.12 127 ARG A N 1
ATOM 964 C CA . ARG A 1 127 ? -4.324 9.472 21.959 1.00 68.12 127 ARG A CA 1
ATOM 965 C C . ARG A 1 127 ? -3.616 8.826 20.758 1.00 68.12 127 ARG A C 1
ATOM 967 O O . ARG A 1 127 ? -2.625 9.360 20.283 1.00 68.12 127 ARG A O 1
ATOM 974 N N . TYR A 1 128 ? -4.105 7.685 20.270 1.00 69.12 128 TYR A N 1
ATOM 975 C CA . TYR A 1 128 ? -3.501 6.977 19.132 1.00 69.12 128 TYR A CA 1
ATOM 976 C C . TYR A 1 128 ? -4.154 7.324 17.793 1.00 69.12 128 TYR A C 1
ATOM 978 O O . TYR A 1 128 ? -3.512 7.210 16.754 1.00 69.12 128 TYR A O 1
ATOM 986 N N . LEU A 1 129 ? -5.429 7.719 17.806 1.00 68.62 129 LEU A N 1
ATOM 987 C CA . LEU A 1 129 ? -6.227 7.889 16.593 1.00 68.62 129 LEU A CA 1
ATOM 988 C C . LEU A 1 129 ? -6.457 9.350 16.197 1.00 68.62 129 LEU A C 1
ATOM 990 O O . LEU A 1 129 ? -6.767 9.611 15.038 1.00 68.62 129 LEU A O 1
ATOM 994 N N . LEU A 1 130 ? -6.332 10.294 17.134 1.00 68.25 130 LEU A N 1
ATOM 995 C CA . LEU A 1 130 ? -6.642 11.702 16.877 1.00 68.25 130 LEU A CA 1
ATOM 996 C C . LEU A 1 130 ? -5.415 12.564 16.579 1.00 68.25 130 LEU A C 1
ATOM 998 O O . LEU A 1 130 ? -5.608 13.679 16.117 1.00 68.25 130 LEU A O 1
ATOM 1002 N N . TRP A 1 131 ? -4.185 12.073 16.780 1.00 57.75 131 TRP A N 1
ATOM 1003 C CA . TRP A 1 131 ? -2.963 12.896 16.675 1.00 57.75 131 TRP A CA 1
ATOM 1004 C C . TRP A 1 131 ? -3.078 14.234 17.448 1.00 57.75 131 TRP A C 1
ATOM 1006 O O . TRP A 1 131 ? -2.528 15.251 17.031 1.00 57.75 131 TRP A O 1
ATOM 1016 N N . VAL A 1 132 ? -3.811 14.209 18.571 1.00 52.28 132 VAL A N 1
ATOM 1017 C CA . VAL A 1 132 ? -3.974 15.274 19.580 1.00 52.28 132 VAL A CA 1
ATOM 1018 C C . VAL A 1 132 ? -3.594 14.690 20.933 1.00 52.28 132 VAL A C 1
ATOM 1020 O O . VAL A 1 132 ? -2.893 15.383 21.696 1.00 52.28 132 VAL A O 1
#

Radius of gyration: 16.9 Å; chains: 1; bounding box: 41×33×50 Å

Foldseek 3Di:
DQDADDDDDPVVLLVVLVVQQWQALCCCPVVVPVVSLQRQARYDSHPVLVVVQVVLCVPLVVVVPVVDPVVVSVCLQVCQSNVVSVVCSVVDRDTHGHNVSSSVSSLVVQLVVCVVCVVVDDPVVCVVRPVD

Secondary structure (DSSP, 8-state):
------SS-HHHHHHHHHHHT-B-HHHHHTS--TTHHHHTTT--SSHHHHHHHHHHIIIIIHHHHHHS-HHHHHHHHHHHHHHHHHHHHHH--S-B--THHHHHHHHHHHHHHHHHTTTTS-HHHHHHHS--